Protein AF-A0A699SKR8-F1 (afdb_monomer_lite)

Secondary structure (DSSP, 8-state):
-HHHHHHHHHHHHHHHHHHHHHHHHHHHHHHHHHHHHHHHHHHHHHHHS-HHHHHHHS-----EETTTTEE-S---HHHHHHHHHH-TTS--SSS---S-SPPP-PPPHHHHHHHHHHHHHHHHHHHS-HHHHGGG--

Sequence (138 aa):
TINRNKSMVEETTFLKQDFKQKENKLFADFLNMISLKEKVEDKLVKQDQSLQIVHMLCRPRPLYNDLNKVAIGYKNPLCLTRAKQAQPALYNGHEILKDNHAPAKVHNVEDTLKIAEITRKKMNAKMTDPEYVTHKLS

pLDDT: mean 71.38, std 17.37, range [40.38, 97.75]

Structure (mmCIF, N/CA/C/O backbone):
data_AF-A0A699SKR8-F1
#
_entry.id   AF-A0A699SKR8-F1
#
loop_
_atom_site.group_PDB
_atom_site.id
_atom_site.type_symbol
_atom_site.label_atom_id
_atom_site.label_alt_id
_atom_site.label_comp_id
_atom_site.label_asym_id
_atom_site.label_entity_id
_atom_site.label_seq_id
_atom_site.pdbx_PDB_ins_code
_atom_site.Cartn_x
_atom_site.Cartn_y
_atom_site.Cartn_z
_atom_site.occupancy
_atom_site.B_iso_or_equiv
_atom_site.auth_seq_id
_atom_site.auth_comp_id
_atom_site.auth_asym_id
_atom_site.auth_atom_id
_atom_site.pdbx_PDB_model_num
ATOM 1 N N . THR A 1 1 ? -31.736 -2.754 52.014 1.00 61.31 1 THR A N 1
ATOM 2 C CA . THR A 1 1 ? -30.969 -3.814 51.314 1.00 61.31 1 THR A CA 1
ATOM 3 C C . THR A 1 1 ? -31.337 -3.939 49.842 1.00 61.31 1 THR A C 1
ATOM 5 O O . THR A 1 1 ? -30.439 -3.920 49.015 1.00 61.31 1 THR A O 1
ATOM 8 N N . ILE A 1 2 ? -32.629 -3.957 49.483 1.00 70.62 2 ILE A N 1
ATOM 9 C CA . ILE A 1 2 ? -33.110 -4.126 48.092 1.00 70.62 2 ILE A CA 1
ATOM 10 C C . ILE A 1 2 ? -32.541 -3.076 47.113 1.00 70.62 2 ILE A C 1
ATOM 12 O O . ILE A 1 2 ? -32.050 -3.434 46.048 1.00 70.62 2 ILE A O 1
ATOM 16 N N . ASN A 1 3 ? -32.521 -1.793 47.494 1.00 73.19 3 ASN A N 1
ATOM 17 C CA . ASN A 1 3 ? -32.049 -0.717 46.608 1.00 73.19 3 ASN A CA 1
ATOM 18 C C . ASN A 1 3 ? -30.533 -0.780 46.321 1.00 73.19 3 ASN A C 1
ATOM 20 O O . ASN A 1 3 ? -30.080 -0.419 45.241 1.00 73.19 3 ASN A O 1
ATOM 24 N N . ARG A 1 4 ? -29.749 -1.301 47.275 1.00 76.75 4 ARG A N 1
ATOM 25 C CA . ARG A 1 4 ? -28.292 -1.462 47.139 1.00 76.75 4 ARG A CA 1
ATOM 26 C C . ARG A 1 4 ? -27.944 -2.586 46.161 1.00 76.75 4 ARG A C 1
ATOM 28 O O . ARG A 1 4 ? -27.041 -2.433 45.351 1.00 76.75 4 ARG A O 1
ATOM 35 N N . ASN A 1 5 ? -28.713 -3.676 46.185 1.00 78.38 5 ASN A N 1
ATOM 36 C CA . ASN A 1 5 ? -28.553 -4.777 45.234 1.00 78.38 5 ASN A CA 1
ATOM 37 C C . ASN A 1 5 ? -28.915 -4.342 43.807 1.00 78.38 5 ASN A C 1
ATOM 39 O O . ASN A 1 5 ? -28.239 -4.743 42.866 1.00 78.38 5 ASN A O 1
ATOM 43 N N . LYS A 1 6 ? -29.938 -3.490 43.649 1.00 85.19 6 LYS A N 1
ATOM 44 C CA . LYS A 1 6 ? -30.316 -2.924 42.347 1.00 85.19 6 LYS A CA 1
ATOM 45 C C . LYS A 1 6 ? -29.208 -2.033 41.761 1.00 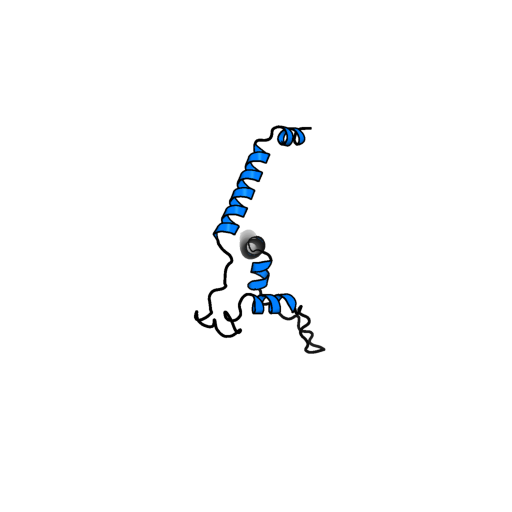85.19 6 LYS A C 1
ATOM 47 O O . LYS A 1 6 ? -28.808 -2.247 40.624 1.00 85.19 6 LYS A O 1
ATOM 52 N N . SER A 1 7 ? -28.654 -1.125 42.568 1.00 88.88 7 SER A N 1
ATOM 53 C CA . SER A 1 7 ? -27.527 -0.257 42.179 1.00 88.88 7 SER A CA 1
ATOM 54 C C . SER A 1 7 ? -26.265 -1.050 41.802 1.00 88.88 7 SER A C 1
ATOM 56 O O . SER A 1 7 ? -25.631 -0.747 40.796 1.00 88.88 7 SER A O 1
ATOM 58 N N . MET A 1 8 ? -25.943 -2.121 42.533 1.00 90.81 8 MET A N 1
ATOM 59 C CA . MET A 1 8 ? -24.800 -2.983 42.208 1.00 90.81 8 MET A CA 1
ATOM 60 C C . MET A 1 8 ? -24.974 -3.703 40.859 1.00 90.81 8 MET A C 1
ATOM 62 O O . MET A 1 8 ? -24.022 -3.839 40.093 1.00 90.81 8 MET A O 1
ATOM 66 N N . VAL A 1 9 ? -26.190 -4.158 40.539 1.00 91.75 9 VAL A N 1
ATOM 67 C CA . VAL A 1 9 ? -26.476 -4.783 39.238 1.00 91.75 9 VAL A CA 1
ATOM 68 C C . VAL A 1 9 ? -26.275 -3.775 38.103 1.00 91.75 9 VAL A C 1
ATOM 70 O O . VAL A 1 9 ? -25.595 -4.097 37.130 1.00 91.75 9 VAL A O 1
ATOM 73 N N . GLU A 1 10 ? -26.778 -2.550 38.249 1.00 92.00 10 GLU A N 1
ATOM 74 C CA . GLU A 1 10 ? -26.618 -1.483 37.252 1.00 92.00 10 GLU A CA 1
ATOM 75 C C . GLU A 1 10 ? -25.131 -1.157 36.997 1.00 92.00 10 GLU A C 1
ATOM 77 O O . GLU A 1 10 ? -24.689 -1.181 35.844 1.00 92.00 10 GLU A O 1
ATOM 82 N N . GLU A 1 11 ? -24.319 -0.995 38.048 1.00 92.94 11 GLU A N 1
ATOM 83 C CA . GLU A 1 11 ? -22.868 -0.770 37.923 1.00 92.94 11 GLU A CA 1
ATOM 84 C C . GLU A 1 11 ? -22.149 -1.919 37.198 1.00 92.94 11 GLU A C 1
ATOM 86 O O . GLU A 1 11 ? -21.328 -1.683 36.307 1.00 92.94 11 GLU A O 1
ATOM 91 N N . THR A 1 12 ? -22.485 -3.176 37.512 1.00 92.38 12 THR A N 1
ATOM 92 C CA . THR A 1 12 ? -21.866 -4.331 36.835 1.00 92.38 12 THR A CA 1
ATOM 93 C C . THR A 1 12 ? -22.242 -4.421 35.355 1.00 92.38 12 THR A C 1
ATOM 95 O O . THR A 1 12 ? -21.421 -4.843 34.535 1.00 92.38 12 THR A O 1
ATOM 98 N N . THR A 1 13 ? -23.463 -4.020 34.988 1.00 95.12 13 THR A N 1
ATOM 99 C CA . THR A 1 13 ? -23.894 -3.985 33.583 1.00 95.12 13 THR A CA 1
ATOM 100 C C . THR A 1 13 ? -23.207 -2.871 32.802 1.00 95.12 13 THR A C 1
ATOM 102 O O . THR A 1 13 ? -22.717 -3.128 31.700 1.00 95.12 13 THR A O 1
ATOM 105 N N . PHE A 1 14 ? -23.085 -1.682 33.398 1.00 96.25 14 PHE A N 1
ATOM 106 C CA . PHE A 1 14 ? -22.351 -0.562 32.815 1.00 96.25 14 PHE A CA 1
ATOM 107 C C . PHE A 1 14 ? -20.888 -0.935 32.565 1.00 96.25 14 PHE A C 1
ATOM 109 O O . PHE A 1 14 ? -20.384 -0.769 31.456 1.00 96.25 14 PHE A O 1
ATOM 116 N N . LEU A 1 15 ? -20.228 -1.524 33.564 1.00 96.50 15 LEU A N 1
ATOM 117 C CA . LEU A 1 15 ? -18.820 -1.891 33.462 1.00 96.50 15 LEU A CA 1
ATOM 118 C C . LEU A 1 15 ? -18.578 -2.941 32.364 1.00 96.50 15 LEU A C 1
ATOM 120 O O . LEU A 1 15 ? -17.634 -2.817 31.587 1.00 96.50 15 LEU A O 1
ATOM 124 N N . LYS A 1 16 ? -19.460 -3.942 32.230 1.00 96.19 16 LYS A N 1
ATOM 125 C CA . LYS A 1 16 ? -19.402 -4.913 31.120 1.00 96.19 16 LYS A CA 1
ATOM 126 C C . LYS A 1 16 ? -19.516 -4.241 29.753 1.00 96.19 16 LYS A C 1
ATOM 128 O O . LYS A 1 16 ? -18.813 -4.632 28.821 1.00 96.19 16 LYS A O 1
ATOM 133 N N . GLN A 1 1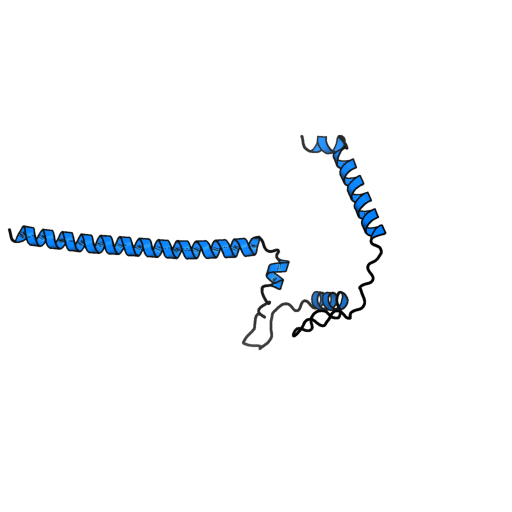7 ? -20.407 -3.262 29.621 1.00 96.88 17 GLN A N 1
ATOM 134 C CA . GLN A 1 17 ? -20.590 -2.535 28.370 1.00 96.88 17 GLN A CA 1
ATOM 135 C C . GLN A 1 17 ? -19.374 -1.656 28.046 1.00 96.88 17 GLN A C 1
ATOM 137 O O . GLN A 1 17 ? -18.911 -1.679 26.905 1.00 96.88 17 GLN A O 1
ATOM 142 N N . ASP A 1 18 ? -18.819 -0.957 29.039 1.00 96.88 18 ASP A N 1
ATOM 143 C CA . ASP A 1 18 ? -17.607 -0.140 28.894 1.00 96.88 18 ASP A CA 1
ATOM 144 C C . ASP A 1 18 ? -16.401 -0.988 28.456 1.00 96.88 18 ASP A C 1
ATOM 146 O O . ASP A 1 18 ? -15.713 -0.645 27.490 1.00 96.88 18 ASP A O 1
ATOM 150 N N . PHE A 1 19 ? -16.190 -2.153 29.080 1.00 97.44 19 PHE A N 1
ATOM 151 C CA . PHE A 1 19 ? -15.140 -3.086 28.659 1.00 97.44 19 PHE A CA 1
ATOM 152 C C . PHE A 1 19 ? -15.326 -3.554 27.216 1.00 97.44 19 PHE A C 1
ATOM 154 O O . PHE A 1 19 ? -14.379 -3.507 26.430 1.00 97.44 19 PHE A O 1
ATOM 161 N N . LYS A 1 20 ? -16.550 -3.936 26.838 1.00 96.94 20 LYS A N 1
ATOM 162 C CA . LYS A 1 20 ? -16.851 -4.383 25.473 1.00 96.94 20 LYS A CA 1
ATOM 163 C C . LYS A 1 20 ? -16.626 -3.275 24.442 1.00 96.94 20 LYS A C 1
ATOM 165 O O . LYS A 1 20 ? -16.138 -3.532 23.344 1.00 96.94 20 LYS A O 1
ATOM 170 N N . GLN A 1 21 ? -16.943 -2.028 24.788 1.00 97.44 21 GLN A N 1
ATOM 171 C CA . GLN A 1 21 ? -16.685 -0.880 23.923 1.00 97.44 21 GLN A CA 1
ATOM 172 C C . GLN A 1 21 ? -15.182 -0.622 23.748 1.00 97.44 21 GLN A C 1
ATOM 174 O O . GLN A 1 21 ? -14.733 -0.377 22.625 1.00 97.44 21 GLN A O 1
ATOM 179 N N . LYS A 1 22 ? -14.402 -0.702 24.832 1.00 96.75 22 LYS A N 1
ATOM 180 C CA . LYS A 1 22 ? -12.938 -0.551 24.790 1.00 96.75 22 LYS A CA 1
ATOM 181 C C . LYS A 1 22 ? -12.271 -1.645 23.958 1.00 96.75 22 LYS A C 1
ATOM 183 O O . LYS A 1 22 ? -11.398 -1.333 23.153 1.00 96.75 22 LYS A O 1
ATOM 188 N N . GLU A 1 23 ? -12.716 -2.889 24.101 1.00 96.50 23 GLU A N 1
ATOM 189 C CA . GLU A 1 23 ? -12.225 -4.028 23.319 1.00 96.50 23 GLU A CA 1
ATOM 190 C C . GLU A 1 23 ? -12.501 -3.846 21.820 1.00 96.50 23 GLU A C 1
ATOM 192 O O . GLU A 1 23 ? -11.586 -3.930 21.001 1.00 96.50 23 GLU A O 1
ATOM 197 N N . ASN A 1 24 ? -13.736 -3.485 21.459 1.00 97.44 24 ASN A N 1
ATOM 198 C CA . ASN A 1 24 ? -14.102 -3.223 20.065 1.00 97.44 24 ASN A CA 1
ATOM 199 C C . ASN A 1 24 ? -13.284 -2.076 19.455 1.00 97.44 24 ASN A C 1
ATOM 201 O O . ASN A 1 24 ? -12.870 -2.156 18.298 1.00 97.44 24 ASN A O 1
ATOM 205 N N . LYS A 1 25 ? -13.038 -1.012 20.229 1.00 97.75 25 LYS A N 1
ATOM 206 C CA . LYS A 1 25 ? -12.204 0.112 19.789 1.00 97.75 25 LYS A CA 1
ATOM 207 C C . LYS A 1 25 ? -10.767 -0.336 19.524 1.00 97.75 25 LYS A C 1
ATOM 209 O O . LYS A 1 25 ? -10.235 -0.043 18.458 1.00 97.75 25 LYS A O 1
ATOM 214 N N . LEU A 1 26 ? -10.171 -1.086 20.452 1.00 97.31 26 LEU A N 1
ATOM 215 C CA . LEU A 1 26 ? -8.818 -1.621 20.293 1.00 97.31 26 LEU A CA 1
ATOM 216 C C . LEU A 1 26 ? -8.707 -2.510 19.045 1.00 97.31 26 LEU A C 1
ATOM 218 O O . LEU A 1 26 ? -7.729 -2.421 18.306 1.00 97.31 26 LEU A O 1
ATOM 222 N N . PHE A 1 27 ? -9.725 -3.331 18.782 1.00 97.00 27 PHE A N 1
ATOM 223 C CA . PHE A 1 27 ? -9.765 -4.185 17.597 1.00 97.00 27 PHE A CA 1
ATOM 224 C C . PHE A 1 27 ? -9.828 -3.372 16.296 1.00 97.00 27 PHE A C 1
ATOM 226 O O . PHE A 1 27 ? -9.100 -3.661 15.345 1.00 97.00 27 PHE A O 1
ATOM 233 N N . ALA A 1 28 ? -10.649 -2.320 16.257 1.00 97.56 28 ALA A N 1
ATOM 234 C CA . ALA A 1 28 ? -10.719 -1.417 15.111 1.00 97.56 28 ALA A CA 1
ATOM 235 C C . ALA A 1 28 ? -9.381 -0.695 14.867 1.00 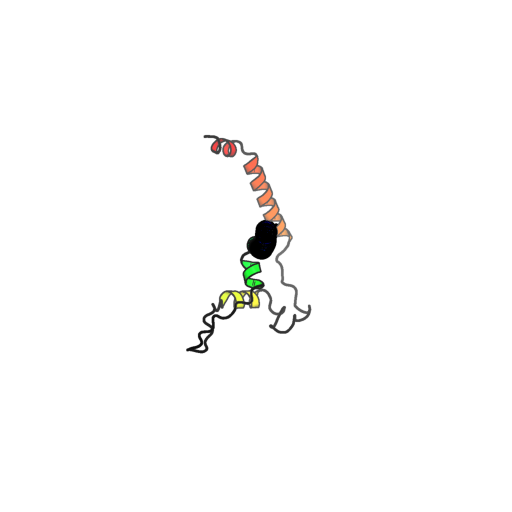97.56 28 ALA A C 1
ATOM 237 O O . ALA A 1 28 ? -8.920 -0.621 13.726 1.00 97.56 28 ALA A O 1
ATOM 238 N N . ASP A 1 29 ? -8.729 -0.220 15.929 1.00 97.62 29 ASP A N 1
ATOM 239 C CA . ASP A 1 29 ? -7.417 0.429 15.845 1.00 97.62 29 ASP A CA 1
ATOM 240 C C . ASP A 1 29 ? -6.344 -0.542 15.324 1.00 97.62 29 ASP A C 1
ATOM 242 O O . ASP A 1 29 ? -5.536 -0.176 14.465 1.00 97.62 29 ASP A O 1
ATOM 246 N N . PHE A 1 30 ? -6.381 -1.805 15.760 1.00 97.62 30 PHE A N 1
ATOM 247 C CA . PHE A 1 30 ? -5.488 -2.848 15.256 1.00 97.62 30 PHE A CA 1
ATOM 248 C C . PHE A 1 30 ? -5.682 -3.097 13.754 1.00 97.62 30 PHE A C 1
ATOM 250 O O . PHE A 1 30 ? -4.708 -3.118 13.000 1.00 97.62 30 PHE A O 1
ATOM 257 N N . LEU A 1 31 ? -6.929 -3.215 13.288 1.00 97.44 31 LEU A N 1
ATOM 258 C CA . LEU A 1 31 ? -7.225 -3.377 11.859 1.00 97.44 31 LEU A CA 1
ATOM 259 C C . LEU A 1 31 ? -6.756 -2.173 11.030 1.00 97.44 31 LEU A C 1
ATOM 261 O O . LEU A 1 31 ? -6.165 -2.345 9.960 1.00 97.44 31 LEU A O 1
ATOM 265 N N . ASN A 1 32 ? -6.964 -0.958 11.538 1.00 97.19 32 ASN A N 1
ATOM 266 C CA . ASN A 1 32 ? -6.491 0.264 10.890 1.00 97.19 32 ASN A CA 1
ATOM 267 C C . ASN A 1 32 ? -4.962 0.280 10.763 1.00 97.19 32 ASN A C 1
ATOM 269 O O . ASN A 1 32 ? -4.436 0.642 9.708 1.00 97.19 32 ASN A O 1
ATOM 273 N N . MET A 1 33 ? -4.249 -0.153 11.804 1.00 96.62 33 MET A N 1
ATOM 274 C CA . MET A 1 33 ? -2.790 -0.255 11.795 1.00 96.62 33 MET A CA 1
ATOM 275 C C . MET A 1 33 ? -2.293 -1.262 10.752 1.00 96.62 33 MET A C 1
ATOM 277 O O . MET A 1 33 ? -1.361 -0.951 10.009 1.00 96.62 33 MET A O 1
ATOM 281 N N . ILE A 1 34 ? -2.925 -2.436 10.648 1.00 95.88 34 ILE A N 1
ATOM 282 C CA . ILE A 1 34 ? -2.591 -3.430 9.615 1.00 95.88 34 ILE A CA 1
ATOM 283 C C . ILE A 1 34 ? -2.799 -2.844 8.213 1.00 95.88 34 ILE A C 1
ATOM 285 O O . ILE A 1 34 ? -1.899 -2.929 7.377 1.00 95.88 34 ILE A O 1
ATOM 289 N N . SER A 1 35 ? -3.928 -2.167 7.975 1.00 95.62 35 SER A N 1
ATOM 290 C CA . SER A 1 35 ? -4.189 -1.526 6.679 1.00 95.62 35 SER A CA 1
ATOM 291 C C . SER A 1 35 ? -3.170 -0.429 6.353 1.00 95.62 35 SER A C 1
ATOM 293 O O . SER A 1 35 ? -2.761 -0.268 5.201 1.00 95.62 35 SER A O 1
ATOM 295 N N . LEU A 1 36 ? -2.751 0.346 7.356 1.00 95.75 36 LEU A N 1
ATOM 296 C CA . LEU A 1 36 ? -1.744 1.385 7.173 1.00 95.75 36 LEU A CA 1
ATOM 297 C C . LEU A 1 36 ? -0.378 0.781 6.841 1.00 95.75 36 LEU A C 1
ATOM 299 O O . LEU A 1 36 ? 0.278 1.264 5.917 1.00 95.75 36 LEU A O 1
ATOM 303 N N . LYS A 1 37 ? 0.023 -0.281 7.549 1.00 94.06 37 LYS A N 1
ATOM 304 C CA . LYS A 1 37 ? 1.270 -1.008 7.292 1.00 94.06 37 LYS A CA 1
ATOM 305 C C . LYS A 1 37 ? 1.329 -1.495 5.843 1.00 94.06 37 LYS A C 1
ATOM 307 O O . LYS A 1 37 ? 2.292 -1.188 5.147 1.00 94.06 37 LYS A O 1
ATOM 312 N N . GLU A 1 38 ? 0.277 -2.160 5.371 1.00 92.56 38 GLU A N 1
ATOM 313 C CA . GLU A 1 38 ? 0.200 -2.681 4.000 1.00 92.56 38 GLU A CA 1
ATOM 314 C C . GLU A 1 38 ? 0.310 -1.561 2.949 1.00 92.56 38 GLU A C 1
ATOM 316 O O . GLU A 1 38 ? 1.053 -1.673 1.974 1.00 92.56 38 GLU A O 1
ATOM 321 N N . LYS A 1 39 ? -0.357 -0.420 3.174 1.00 92.62 39 LYS A N 1
ATOM 322 C CA . LYS A 1 39 ? -0.260 0.751 2.282 1.00 92.62 39 LYS A CA 1
ATOM 323 C C . LYS A 1 39 ? 1.134 1.377 2.261 1.00 92.62 39 LYS A C 1
ATOM 325 O O . LYS A 1 39 ? 1.531 1.932 1.237 1.00 92.62 39 LYS A O 1
ATOM 330 N N . VAL A 1 40 ? 1.842 1.374 3.388 1.00 87.25 40 VAL A N 1
ATOM 331 C CA . VAL A 1 40 ? 3.212 1.898 3.471 1.00 87.25 40 VAL A CA 1
ATOM 332 C C . VAL A 1 40 ? 4.180 0.959 2.758 1.00 87.25 40 VAL A C 1
ATOM 334 O O . VAL A 1 40 ? 5.001 1.441 1.981 1.00 87.25 40 VAL A O 1
ATOM 337 N N . GLU A 1 41 ? 4.045 -0.354 2.951 1.00 82.00 41 GLU A N 1
ATOM 338 C CA . GLU A 1 41 ? 4.838 -1.364 2.240 1.00 82.00 41 GLU A CA 1
ATOM 339 C C . GLU A 1 41 ? 4.636 -1.272 0.720 1.00 82.00 41 GLU A C 1
ATOM 341 O O . GLU A 1 41 ? 5.617 -1.176 -0.013 1.00 82.00 41 GLU A O 1
ATOM 346 N N . ASP A 1 42 ? 3.393 -1.187 0.233 1.00 81.62 42 ASP A N 1
ATOM 347 C CA . ASP A 1 42 ? 3.097 -1.019 -1.201 1.00 81.62 42 ASP A CA 1
ATOM 348 C C . ASP A 1 42 ? 3.732 0.255 -1.787 1.00 81.62 42 ASP A C 1
ATOM 350 O O . ASP A 1 42 ? 4.302 0.234 -2.881 1.00 81.62 42 ASP A O 1
ATOM 354 N N . LYS A 1 43 ? 3.689 1.371 -1.047 1.00 83.00 43 LYS A N 1
ATOM 355 C CA . LYS A 1 43 ? 4.336 2.622 -1.467 1.00 83.00 43 LYS A CA 1
ATOM 356 C C . LYS A 1 43 ? 5.854 2.509 -1.486 1.00 83.00 43 LYS A C 1
ATOM 358 O O . LYS A 1 43 ? 6.452 2.979 -2.448 1.00 83.00 43 LYS A O 1
ATOM 363 N N . LEU A 1 44 ? 6.461 1.900 -0.467 1.00 75.88 44 LEU A N 1
ATOM 364 C CA . LEU A 1 44 ? 7.906 1.660 -0.416 1.00 75.88 44 LEU A CA 1
ATOM 365 C C . LEU A 1 44 ? 8.349 0.797 -1.595 1.00 75.88 44 LEU A C 1
ATOM 367 O O . LEU A 1 44 ? 9.270 1.179 -2.306 1.00 75.88 44 LEU A O 1
ATOM 371 N N . VAL A 1 45 ? 7.637 -0.299 -1.867 1.00 73.62 45 VAL A N 1
ATOM 372 C CA . VAL A 1 45 ? 7.911 -1.173 -3.017 1.00 73.62 45 VAL A CA 1
ATOM 373 C C . VAL A 1 45 ? 7.799 -0.399 -4.334 1.00 73.62 45 VAL A C 1
ATOM 375 O O . VAL A 1 45 ? 8.664 -0.525 -5.196 1.00 73.62 45 VAL A O 1
ATOM 378 N N . LYS A 1 46 ? 6.772 0.442 -4.500 1.00 77.62 46 LYS A N 1
ATOM 379 C CA . LYS A 1 46 ? 6.592 1.258 -5.714 1.00 77.62 46 LYS A CA 1
ATOM 380 C C . LYS A 1 46 ? 7.599 2.401 -5.850 1.00 77.62 46 LYS A C 1
ATOM 382 O O . LYS A 1 46 ? 7.876 2.801 -6.975 1.00 77.62 46 LYS A O 1
ATOM 387 N N . GLN A 1 47 ? 8.093 2.953 -4.743 1.00 72.94 47 GLN A N 1
ATOM 388 C CA . GLN A 1 47 ? 9.111 4.009 -4.741 1.00 72.94 47 GLN A CA 1
ATOM 389 C C . GLN A 1 47 ? 10.520 3.458 -4.978 1.00 72.94 47 GLN A C 1
ATOM 391 O O . GLN A 1 47 ? 11.310 4.112 -5.652 1.00 72.94 47 GLN A O 1
ATOM 396 N N . ASP A 1 48 ? 10.825 2.277 -4.438 1.00 66.25 48 ASP A N 1
ATOM 397 C CA . ASP A 1 48 ? 12.111 1.593 -4.617 1.00 66.25 48 ASP A CA 1
ATOM 398 C C . ASP A 1 48 ? 12.252 1.008 -6.033 1.00 66.25 48 ASP A C 1
ATOM 400 O O . ASP A 1 48 ? 13.341 0.922 -6.602 1.00 66.25 48 ASP A O 1
ATOM 404 N N . GLN A 1 49 ? 11.125 0.678 -6.668 1.00 61.28 49 GLN A N 1
ATOM 405 C CA . GLN A 1 49 ? 11.104 0.294 -8.072 1.00 61.28 49 GLN A CA 1
ATOM 406 C C . GLN A 1 49 ? 11.244 1.513 -8.986 1.00 61.28 49 GLN A C 1
ATOM 408 O O . GLN A 1 49 ? 10.511 2.497 -8.893 1.00 61.28 49 GLN A O 1
ATOM 413 N N . SER A 1 50 ? 12.147 1.419 -9.963 1.00 65.25 50 SER A N 1
ATOM 414 C CA . SER A 1 50 ? 12.211 2.417 -11.028 1.00 65.25 50 SER A CA 1
ATOM 415 C C . SER A 1 50 ? 10.884 2.462 -11.797 1.00 65.25 50 SER A C 1
ATOM 417 O O . SER A 1 50 ? 10.221 1.439 -11.989 1.00 65.25 50 SER A O 1
ATOM 419 N N . LEU A 1 51 ? 10.521 3.639 -12.316 1.00 61.97 51 LEU A N 1
ATOM 420 C CA . LEU A 1 51 ? 9.328 3.824 -13.157 1.00 61.97 51 LEU A CA 1
ATOM 421 C C . LEU A 1 51 ? 9.274 2.813 -14.325 1.00 61.97 51 LEU A C 1
ATOM 423 O O . LEU A 1 51 ? 8.195 2.407 -14.751 1.00 61.97 51 LEU A O 1
ATOM 427 N N . GLN A 1 52 ? 10.441 2.363 -14.807 1.00 56.31 52 GLN A N 1
ATOM 428 C CA . GLN A 1 52 ? 10.561 1.311 -15.818 1.00 56.31 52 GLN A CA 1
ATOM 429 C C . GLN A 1 52 ? 10.156 -0.077 -15.293 1.00 56.31 52 GLN A C 1
ATOM 431 O O . GLN A 1 52 ? 9.438 -0.787 -15.991 1.00 56.31 52 GLN A O 1
ATOM 436 N N . ILE A 1 53 ? 10.561 -0.468 -14.078 1.00 62.44 53 ILE A N 1
ATOM 437 C CA . ILE A 1 53 ? 10.205 -1.766 -13.474 1.00 62.44 53 ILE A CA 1
ATOM 438 C C . ILE A 1 53 ? 8.710 -1.819 -13.143 1.00 62.44 53 ILE A C 1
ATOM 440 O O . ILE A 1 53 ? 8.057 -2.804 -13.485 1.00 62.44 53 ILE A O 1
ATOM 444 N N . VAL A 1 54 ? 8.139 -0.747 -12.583 1.00 59.22 54 VAL A N 1
ATOM 445 C CA . VAL A 1 54 ? 6.687 -0.658 -12.327 1.00 59.22 54 VAL A CA 1
ATOM 446 C C . VAL A 1 54 ? 5.897 -0.798 -13.632 1.00 59.22 54 VAL A C 1
ATOM 448 O O . VAL A 1 54 ? 4.929 -1.551 -13.688 1.00 59.22 54 VAL A O 1
ATOM 451 N N . HIS A 1 55 ? 6.338 -0.142 -14.710 1.00 60.28 55 HIS A N 1
ATOM 452 C CA . HIS A 1 55 ? 5.708 -0.247 -16.031 1.00 60.28 55 HIS A CA 1
ATOM 453 C C . HIS A 1 55 ? 5.876 -1.636 -16.684 1.00 60.28 55 HIS A C 1
ATOM 455 O O . HIS A 1 55 ? 5.046 -2.034 -17.499 1.00 60.28 55 HIS A O 1
ATOM 461 N N . MET A 1 56 ? 6.933 -2.386 -16.356 1.00 63.59 56 MET A N 1
ATOM 462 C CA . MET A 1 56 ? 7.118 -3.765 -16.834 1.00 63.59 56 MET A CA 1
ATOM 463 C C . MET A 1 56 ? 6.320 -4.792 -16.017 1.00 63.59 56 MET A C 1
ATOM 465 O O . MET A 1 56 ? 5.808 -5.752 -16.591 1.00 63.59 56 MET A O 1
ATOM 469 N N . LEU A 1 57 ? 6.200 -4.603 -14.698 1.00 56.25 57 LEU A N 1
ATOM 470 C CA . LEU A 1 57 ? 5.481 -5.512 -13.795 1.00 56.25 57 LEU A CA 1
ATOM 471 C C . LEU A 1 57 ? 3.965 -5.287 -13.829 1.00 56.25 57 LEU A C 1
ATOM 473 O O . LEU A 1 57 ? 3.187 -6.244 -13.843 1.00 56.25 57 LEU A O 1
ATOM 477 N N . CYS A 1 58 ? 3.518 -4.032 -13.891 1.00 54.56 58 CYS A N 1
ATOM 478 C CA . CYS A 1 58 ? 2.130 -3.724 -14.194 1.00 54.56 58 CYS A CA 1
ATOM 479 C C . CYS A 1 58 ? 1.904 -3.968 -15.685 1.00 54.56 58 CYS A C 1
ATOM 481 O O . CYS A 1 58 ? 2.187 -3.095 -16.502 1.00 54.56 58 CYS A O 1
ATOM 483 N N . ARG A 1 59 ? 1.342 -5.131 -16.055 1.00 52.09 59 ARG A N 1
ATOM 484 C CA . ARG A 1 59 ? 0.747 -5.293 -17.391 1.00 52.09 59 ARG A CA 1
ATOM 485 C C . ARG A 1 59 ? -0.137 -4.067 -17.640 1.00 52.09 59 ARG A C 1
ATOM 487 O O . ARG A 1 59 ? -1.060 -3.861 -16.844 1.00 52.09 59 ARG A O 1
ATOM 494 N N . PRO A 1 60 ? 0.124 -3.254 -18.680 1.00 51.00 60 PRO A N 1
ATOM 495 C CA . PRO A 1 60 ? -0.708 -2.100 -18.961 1.00 51.00 60 PRO A CA 1
ATOM 496 C C . PRO A 1 60 ? -2.115 -2.633 -19.192 1.00 51.00 60 PRO A C 1
ATOM 498 O O . PRO A 1 60 ? -2.366 -3.321 -20.181 1.00 51.00 60 PRO A O 1
ATOM 501 N N . ARG A 1 61 ? -3.019 -2.393 -18.236 1.00 52.84 61 ARG A N 1
ATOM 502 C CA . ARG A 1 61 ? -4.431 -2.695 -18.439 1.00 52.84 61 ARG A CA 1
ATOM 503 C C . ARG A 1 61 ? -4.852 -1.780 -19.582 1.00 52.84 61 ARG A C 1
ATOM 505 O O . ARG A 1 61 ? -4.765 -0.562 -19.410 1.00 52.84 61 ARG A O 1
ATOM 512 N N . PRO A 1 62 ? -5.217 -2.311 -20.762 1.00 54.16 62 PRO A N 1
ATOM 513 C CA . PRO A 1 62 ? -5.734 -1.457 -21.809 1.00 54.16 62 PRO A CA 1
ATOM 514 C C . PRO A 1 62 ? -6.960 -0.769 -21.221 1.00 54.16 62 PRO A C 1
ATOM 516 O O . PRO A 1 62 ? -7.887 -1.444 -20.778 1.00 54.16 62 PRO A O 1
ATOM 519 N N . LEU A 1 63 ? -6.931 0.561 -21.149 1.00 53.50 63 LEU A N 1
ATOM 520 C CA . LEU A 1 63 ? -8.110 1.328 -20.784 1.00 53.50 63 LEU A CA 1
ATOM 521 C C . LEU A 1 63 ? -9.147 1.026 -21.872 1.00 53.50 63 LEU A C 1
ATOM 523 O O . LEU A 1 63 ? -8.992 1.447 -23.022 1.00 53.50 63 LEU A O 1
ATOM 527 N N . TYR A 1 64 ? -10.100 0.160 -21.544 1.00 52.16 64 TYR A N 1
ATOM 528 C CA . TYR A 1 64 ? -11.096 -0.333 -22.479 1.00 52.16 64 TYR A CA 1
ATOM 529 C C . TYR A 1 64 ? -12.233 0.680 -22.502 1.00 52.16 64 TYR A C 1
ATOM 531 O O . TYR A 1 64 ? -12.786 1.019 -21.459 1.00 52.16 64 TYR A O 1
ATOM 539 N N . ASN A 1 65 ? -12.535 1.217 -23.680 1.00 55.31 65 ASN A N 1
ATOM 540 C CA . ASN A 1 65 ? -13.738 2.013 -23.859 1.00 55.31 65 ASN A CA 1
ATOM 541 C C . ASN A 1 65 ? -14.869 1.072 -24.260 1.00 55.31 65 ASN A C 1
ATOM 543 O O . ASN A 1 65 ? -14.897 0.590 -25.396 1.00 55.31 65 ASN A O 1
ATOM 547 N N . ASP A 1 66 ? -15.786 0.825 -23.326 1.00 57.56 66 ASP A N 1
ATOM 548 C CA . ASP A 1 66 ? -16.919 -0.085 -23.511 1.00 57.56 66 ASP A CA 1
ATOM 549 C C . ASP A 1 66 ? -17.829 0.320 -24.680 1.00 57.56 66 ASP A C 1
ATOM 551 O O . ASP A 1 66 ? -18.416 -0.546 -25.326 1.00 57.56 66 ASP A O 1
ATOM 555 N N . LEU A 1 67 ? -17.897 1.615 -25.017 1.00 58.72 67 LEU A N 1
ATOM 556 C CA . LEU A 1 67 ? -18.765 2.125 -26.082 1.00 58.72 67 LEU A CA 1
ATOM 557 C C . LEU A 1 67 ? -18.245 1.780 -27.485 1.00 58.72 67 LEU A C 1
ATOM 559 O O . LEU A 1 67 ? -19.025 1.490 -28.386 1.00 58.72 67 LEU A O 1
ATOM 563 N N . ASN A 1 68 ? -16.922 1.794 -27.667 1.00 57.94 68 ASN A N 1
ATOM 564 C CA . ASN A 1 68 ? -16.289 1.626 -28.979 1.00 57.94 68 ASN A CA 1
ATOM 565 C C . ASN A 1 68 ? -15.541 0.293 -29.132 1.00 57.94 68 ASN A C 1
ATOM 567 O O . ASN A 1 68 ? -15.065 -0.007 -30.222 1.00 57.94 68 ASN A O 1
ATOM 571 N N . LYS A 1 69 ? -15.409 -0.507 -28.063 1.00 60.56 69 LYS A N 1
ATOM 572 C CA . LYS A 1 69 ? -14.617 -1.754 -28.033 1.00 60.56 69 LYS A CA 1
ATOM 573 C C . LYS A 1 69 ? -13.162 -1.590 -28.511 1.00 60.56 69 LYS A C 1
ATOM 575 O O . LYS A 1 69 ? -12.555 -2.544 -28.997 1.00 60.56 69 LYS A O 1
ATOM 580 N N . VAL A 1 70 ? -12.576 -0.397 -28.371 1.00 52.34 70 VAL A N 1
ATOM 581 C CA . VAL A 1 70 ? -11.177 -0.117 -28.744 1.00 52.34 70 VAL A CA 1
ATOM 582 C C . VAL A 1 70 ? -10.351 0.178 -27.493 1.00 52.34 70 VAL A C 1
ATOM 584 O O . VAL A 1 70 ? -10.764 0.945 -26.624 1.00 52.34 70 VAL A O 1
ATOM 587 N N . ALA A 1 71 ? -9.164 -0.428 -27.409 1.00 51.88 71 ALA A N 1
ATOM 588 C CA . ALA A 1 71 ? -8.184 -0.146 -26.366 1.00 51.88 71 ALA A CA 1
ATOM 589 C C . ALA A 1 71 ? -7.587 1.259 -26.563 1.00 51.88 71 ALA A C 1
ATOM 591 O O . ALA A 1 71 ? -6.911 1.511 -27.559 1.00 51.88 71 ALA A O 1
ATOM 592 N N . ILE A 1 72 ? -7.812 2.156 -25.599 1.00 57.41 72 ILE A N 1
ATOM 593 C CA . ILE A 1 72 ? -7.316 3.549 -25.604 1.00 57.41 72 ILE A CA 1
ATOM 594 C C . ILE A 1 72 ? -5.867 3.642 -25.069 1.00 57.41 72 ILE A C 1
ATOM 596 O O . ILE A 1 72 ? -5.243 4.699 -25.078 1.00 57.41 72 ILE A O 1
ATOM 600 N N . GLY A 1 73 ? -5.283 2.523 -24.628 1.00 58.59 73 GLY A N 1
ATOM 601 C CA . GLY A 1 73 ? -3.898 2.472 -24.155 1.00 58.59 73 GLY A CA 1
ATOM 602 C C . GLY A 1 73 ? -2.873 2.825 -25.242 1.00 58.59 73 GLY A C 1
ATOM 603 O O . GLY A 1 73 ? -3.012 2.434 -26.401 1.00 58.59 73 GLY A O 1
ATOM 604 N N . TYR A 1 74 ? -1.821 3.545 -24.845 1.00 51.12 74 TYR A N 1
ATOM 605 C CA . TYR A 1 74 ? -0.747 4.031 -25.713 1.00 51.12 74 TYR A CA 1
ATOM 606 C C . TYR A 1 74 ? -0.124 2.877 -26.520 1.00 51.12 74 TYR A C 1
ATOM 608 O O . TYR A 1 74 ? 0.629 2.058 -25.988 1.00 51.12 74 TYR A O 1
ATOM 616 N N . LYS A 1 75 ? -0.386 2.811 -27.830 1.00 53.38 75 LYS A N 1
ATOM 617 C CA . LYS A 1 75 ? 0.507 2.085 -28.739 1.00 53.38 75 LYS A CA 1
ATOM 618 C C . LYS A 1 75 ? 1.795 2.889 -28.753 1.00 53.38 75 LYS A C 1
ATOM 620 O O . LYS A 1 75 ? 1.797 3.980 -29.300 1.00 53.38 75 LYS A O 1
ATOM 625 N N . ASN A 1 76 ? 2.861 2.390 -28.137 1.00 50.03 76 ASN A N 1
ATOM 626 C CA . ASN A 1 76 ? 4.202 2.931 -28.336 1.00 50.03 76 ASN A CA 1
ATOM 627 C C . ASN A 1 76 ? 4.854 2.146 -29.485 1.00 50.03 76 ASN A C 1
ATOM 629 O O . ASN A 1 76 ? 5.512 1.129 -29.237 1.00 50.03 76 ASN A O 1
ATOM 633 N N . PRO A 1 77 ? 4.643 2.541 -30.756 1.00 54.31 77 PRO A N 1
ATOM 634 C CA . PRO A 1 77 ? 5.070 1.742 -31.901 1.00 54.31 77 PRO A CA 1
ATOM 635 C C . PRO A 1 77 ? 6.601 1.753 -31.997 1.00 54.31 77 PRO A C 1
ATOM 637 O O . PRO A 1 77 ? 7.212 0.795 -32.468 1.00 54.31 77 PRO A O 1
ATOM 640 N N . LEU A 1 78 ? 7.223 2.818 -31.479 1.00 53.50 78 LEU A N 1
ATOM 641 C CA . LEU A 1 78 ? 8.661 3.025 -31.478 1.00 53.50 78 LEU A CA 1
ATOM 642 C C . LEU A 1 78 ? 9.370 2.050 -30.534 1.00 53.50 78 LEU A C 1
ATOM 644 O O . LEU A 1 78 ? 10.380 1.468 -30.920 1.00 53.50 78 LEU A O 1
ATOM 648 N N . CYS A 1 79 ? 8.831 1.815 -29.334 1.00 55.91 79 CYS A N 1
ATOM 649 C CA . CYS A 1 79 ? 9.437 0.874 -28.386 1.00 55.91 79 CYS A CA 1
ATOM 650 C C . CYS A 1 79 ? 9.329 -0.573 -28.859 1.00 55.91 79 CYS A C 1
ATOM 652 O O . CYS A 1 79 ? 10.306 -1.306 -28.758 1.00 55.91 79 CYS A O 1
ATOM 654 N N . LEU A 1 80 ? 8.197 -0.972 -29.448 1.00 54.62 80 LEU A N 1
ATOM 655 C CA . LEU A 1 80 ? 8.052 -2.320 -30.002 1.00 54.62 80 LEU A CA 1
ATOM 656 C C . LEU A 1 80 ? 8.996 -2.543 -31.192 1.00 54.62 80 LEU A C 1
ATOM 658 O O . LEU A 1 80 ? 9.591 -3.609 -31.314 1.00 54.62 80 LEU A O 1
ATOM 662 N N . THR A 1 81 ? 9.161 -1.535 -32.052 1.00 56.34 81 THR A N 1
ATOM 663 C CA . THR A 1 81 ? 10.054 -1.625 -33.217 1.00 56.34 81 THR A CA 1
ATOM 664 C C . THR A 1 81 ? 11.520 -1.669 -32.791 1.00 56.34 81 THR A C 1
ATOM 666 O O . THR A 1 81 ? 12.267 -2.511 -33.282 1.00 56.34 81 THR A O 1
ATOM 669 N N . ARG A 1 82 ? 11.920 -0.842 -31.815 1.00 55.97 82 ARG A N 1
ATOM 670 C CA . ARG A 1 82 ? 13.275 -0.868 -31.242 1.00 55.97 82 ARG A CA 1
ATOM 671 C C . ARG A 1 82 ? 13.558 -2.153 -30.468 1.00 55.97 82 ARG A C 1
ATOM 673 O O . ARG A 1 82 ? 14.644 -2.689 -30.614 1.00 55.97 82 ARG A O 1
ATOM 680 N N . ALA A 1 83 ? 12.596 -2.684 -29.711 1.00 53.62 83 ALA A N 1
ATOM 681 C CA . ALA A 1 83 ? 12.748 -3.960 -29.010 1.00 53.62 83 ALA A CA 1
ATOM 682 C C . ALA A 1 83 ? 12.888 -5.136 -29.992 1.00 53.62 83 ALA A C 1
ATOM 684 O O . ALA A 1 83 ? 13.772 -5.969 -29.823 1.00 53.62 83 ALA A O 1
ATOM 685 N N . LYS A 1 84 ? 12.086 -5.153 -31.068 1.00 56.06 84 LYS A N 1
ATOM 686 C CA . LYS A 1 84 ? 12.196 -6.145 -32.153 1.00 56.06 84 LYS A CA 1
ATOM 687 C C . LYS A 1 84 ? 13.516 -6.047 -32.925 1.00 56.06 84 LYS A C 1
ATOM 689 O O . LYS A 1 84 ? 14.062 -7.075 -33.304 1.00 56.06 84 LYS A O 1
ATOM 694 N N . GLN A 1 85 ? 14.024 -4.835 -33.166 1.00 59.00 85 GLN A N 1
ATOM 695 C CA . GLN A 1 85 ? 15.320 -4.620 -33.825 1.00 59.00 85 GLN A CA 1
ATOM 696 C C . GLN A 1 85 ? 16.510 -4.942 -32.910 1.00 59.00 85 GLN A C 1
ATOM 698 O O . GLN A 1 85 ? 17.518 -5.448 -33.391 1.00 59.00 85 GLN A O 1
ATOM 703 N N . ALA A 1 86 ? 16.404 -4.658 -31.609 1.00 57.34 86 ALA A N 1
ATOM 704 C CA . ALA A 1 86 ? 17.476 -4.883 -30.643 1.00 57.34 86 ALA A CA 1
ATOM 705 C C . ALA A 1 86 ? 17.612 -6.356 -30.222 1.00 57.34 86 ALA A C 1
ATOM 707 O O . ALA A 1 86 ? 18.704 -6.768 -29.841 1.00 57.34 86 ALA A O 1
ATOM 708 N N . GLN A 1 87 ? 16.527 -7.139 -30.274 1.00 58.50 87 GLN A N 1
ATOM 709 C CA . GLN A 1 87 ? 16.501 -8.557 -29.900 1.00 58.50 87 GLN A CA 1
ATOM 710 C C . GLN A 1 87 ? 15.456 -9.309 -30.749 1.00 58.50 87 GLN A C 1
ATOM 712 O O . GLN A 1 87 ? 14.282 -9.358 -30.372 1.00 58.50 87 GLN A O 1
ATOM 717 N N . PRO A 1 88 ? 15.834 -9.920 -31.888 1.00 50.22 88 PRO A N 1
ATOM 718 C CA . PRO A 1 88 ? 14.856 -10.548 -32.776 1.00 50.22 88 PRO A CA 1
ATOM 719 C C . PRO A 1 88 ? 14.157 -11.801 -32.218 1.00 50.22 88 PRO A C 1
ATOM 721 O O . PRO A 1 88 ? 13.177 -12.229 -32.820 1.00 50.22 88 PRO A O 1
ATOM 724 N N . ALA A 1 89 ? 14.624 -12.427 -31.125 1.00 56.84 89 ALA A N 1
ATOM 725 C CA . ALA A 1 89 ? 14.193 -13.799 -30.820 1.00 56.84 89 ALA A CA 1
ATOM 726 C C . ALA A 1 89 ? 14.145 -14.222 -29.339 1.00 56.84 89 ALA A C 1
ATOM 728 O O . ALA A 1 89 ? 14.351 -15.397 -29.071 1.00 56.84 89 ALA A O 1
ATOM 729 N N . LEU A 1 90 ? 13.850 -13.344 -28.370 1.00 54.97 90 LEU A N 1
ATOM 730 C CA . LEU A 1 90 ? 13.784 -13.798 -26.964 1.00 54.97 90 LEU A CA 1
ATOM 731 C C . LEU A 1 90 ? 12.382 -14.072 -26.413 1.00 54.97 90 LEU A C 1
ATOM 733 O O . LEU A 1 90 ? 12.276 -14.859 -25.486 1.00 54.97 90 LEU A O 1
ATOM 737 N N . TYR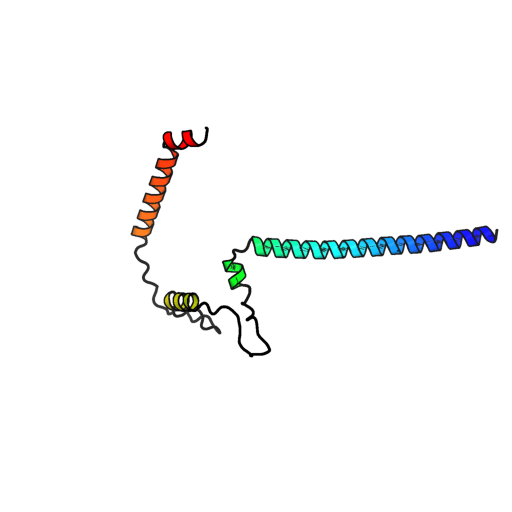 A 1 91 ? 11.295 -13.499 -26.939 1.00 51.03 91 TYR A N 1
ATOM 738 C CA . TYR A 1 91 ? 9.958 -13.804 -26.407 1.00 51.03 91 TYR A CA 1
ATOM 739 C C . TYR A 1 91 ? 8.851 -13.472 -27.411 1.00 51.03 91 TYR A C 1
ATOM 741 O O . TYR A 1 91 ? 8.659 -12.310 -27.769 1.00 51.03 91 TYR A O 1
ATOM 749 N N . ASN A 1 92 ? 8.102 -14.481 -27.864 1.00 56.41 92 ASN A N 1
ATOM 750 C CA . ASN A 1 92 ? 6.994 -14.292 -28.814 1.00 56.41 92 ASN A CA 1
ATOM 751 C C . ASN A 1 92 ? 5.636 -14.027 -28.131 1.00 56.41 92 ASN A C 1
ATOM 753 O O . ASN A 1 92 ? 4.607 -13.970 -28.801 1.00 56.41 92 ASN A O 1
ATOM 757 N N . GLY A 1 93 ? 5.625 -13.871 -26.805 1.00 54.53 93 GLY A N 1
ATOM 758 C CA . GLY A 1 93 ? 4.407 -13.688 -26.017 1.00 54.53 93 GLY A CA 1
ATOM 759 C C . GLY A 1 93 ? 3.856 -14.968 -25.385 1.00 54.53 93 GLY A C 1
ATOM 760 O O . GLY A 1 93 ? 3.042 -14.848 -24.471 1.00 54.53 93 GLY A O 1
ATOM 761 N N . HIS A 1 94 ? 4.296 -16.151 -25.827 1.00 55.16 94 HIS A N 1
ATOM 762 C CA . HIS A 1 94 ? 3.938 -17.452 -25.248 1.00 55.16 94 HIS A CA 1
ATOM 763 C C . HIS A 1 94 ? 5.135 -18.145 -24.580 1.00 55.16 94 HIS A C 1
ATOM 765 O O . HIS A 1 94 ? 4.979 -18.657 -23.477 1.00 55.16 94 HIS A O 1
ATOM 771 N N . GLU A 1 95 ? 6.325 -18.125 -25.195 1.00 55.31 95 GLU A N 1
ATOM 772 C CA . GLU A 1 95 ? 7.529 -18.797 -24.672 1.00 55.31 95 GLU A CA 1
ATOM 773 C C . GLU A 1 95 ? 8.819 -18.024 -25.012 1.00 55.31 95 GLU A C 1
ATOM 775 O O . GLU A 1 95 ? 8.859 -17.242 -25.972 1.00 55.31 95 GLU A O 1
ATOM 780 N N . ILE A 1 96 ? 9.881 -18.239 -24.219 1.00 60.41 96 ILE A N 1
ATOM 781 C CA . ILE A 1 96 ? 11.235 -17.747 -24.522 1.00 60.41 96 ILE A CA 1
ATOM 782 C C . ILE A 1 96 ? 11.848 -18.683 -25.566 1.00 60.41 96 ILE A C 1
ATOM 784 O O . ILE A 1 96 ? 12.100 -19.855 -25.286 1.00 60.41 96 ILE A O 1
ATOM 788 N N . LEU A 1 97 ? 12.058 -18.184 -26.785 1.00 58.81 97 LEU A N 1
ATOM 789 C CA . LEU A 1 97 ? 12.673 -18.964 -27.860 1.00 58.81 97 LEU A CA 1
ATOM 790 C C . LEU A 1 97 ? 14.162 -19.185 -27.534 1.00 58.81 97 LEU A C 1
ATOM 792 O O . LEU A 1 97 ? 14.871 -18.254 -27.163 1.00 58.81 97 LEU A O 1
ATOM 796 N N . LYS A 1 98 ? 14.603 -20.448 -27.617 1.00 55.28 98 LYS A N 1
ATOM 797 C CA . LYS A 1 98 ? 15.926 -20.935 -27.181 1.00 55.28 98 LYS A CA 1
ATOM 798 C C . LYS A 1 98 ? 17.122 -20.187 -27.797 1.00 55.28 98 LYS A C 1
ATOM 800 O O . LYS A 1 98 ? 17.054 -19.711 -28.926 1.00 55.28 98 LYS A O 1
ATOM 805 N N . ASP A 1 99 ? 18.234 -20.261 -27.058 1.00 51.97 99 ASP A N 1
ATOM 806 C CA . ASP A 1 99 ? 19.625 -19.773 -27.224 1.00 51.97 99 ASP A CA 1
ATOM 807 C C . ASP A 1 99 ? 20.312 -19.820 -28.610 1.00 51.97 99 ASP A C 1
ATOM 809 O O . ASP A 1 99 ? 21.485 -19.477 -28.725 1.00 51.97 99 ASP A O 1
ATOM 813 N N . ASN A 1 100 ? 19.639 -20.189 -29.698 1.00 53.06 100 ASN A N 1
ATOM 814 C CA . ASN A 1 100 ? 20.272 -20.374 -31.011 1.00 53.06 100 ASN A CA 1
ATOM 815 C C . ASN A 1 100 ? 20.393 -19.080 -31.839 1.00 53.06 100 ASN A C 1
ATOM 817 O O . ASN A 1 100 ? 20.482 -19.145 -33.067 1.00 53.06 100 ASN A O 1
ATOM 821 N N . HIS A 1 101 ? 20.359 -17.900 -31.217 1.00 59.16 101 HIS A N 1
ATOM 822 C CA . HIS A 1 101 ? 20.510 -16.649 -31.959 1.00 59.16 101 HIS A CA 1
ATOM 823 C C . HIS A 1 101 ? 21.990 -16.273 -32.097 1.00 59.16 101 HIS A C 1
ATOM 825 O O . HIS A 1 101 ? 22.784 -16.435 -31.174 1.00 59.16 101 HIS A O 1
ATOM 831 N N . ALA A 1 102 ? 22.366 -15.776 -33.278 1.00 54.81 102 ALA A N 1
ATOM 832 C CA . ALA A 1 102 ? 23.723 -15.312 -33.531 1.00 54.81 102 ALA A CA 1
ATOM 833 C C . ALA A 1 102 ? 24.079 -14.192 -32.529 1.00 54.81 102 ALA A C 1
ATOM 835 O O . ALA A 1 102 ? 23.295 -13.244 -32.404 1.00 54.81 102 ALA A O 1
ATOM 836 N N . PRO A 1 103 ? 25.229 -14.272 -31.829 1.00 56.91 103 PRO A N 1
ATOM 837 C CA . PRO A 1 103 ? 25.629 -13.262 -30.860 1.00 56.91 103 PRO A CA 1
ATOM 838 C C . PRO A 1 103 ? 25.610 -11.872 -31.489 1.00 56.91 103 PRO A C 1
ATOM 840 O O . PRO A 1 103 ? 26.136 -11.667 -32.589 1.00 56.91 103 PRO A O 1
ATOM 843 N N . ALA A 1 104 ? 25.015 -10.907 -30.787 1.00 58.69 104 ALA A N 1
ATOM 844 C CA . ALA A 1 104 ? 25.072 -9.516 -31.204 1.00 58.69 104 ALA A CA 1
ATOM 845 C C . ALA A 1 104 ? 26.545 -9.111 -31.342 1.00 58.69 104 ALA A C 1
ATOM 847 O O . ALA A 1 104 ? 27.347 -9.318 -30.430 1.00 58.69 104 ALA A O 1
ATOM 848 N N . LYS A 1 105 ? 26.914 -8.562 -32.502 1.00 56.56 105 LYS A N 1
ATOM 849 C CA . LYS A 1 105 ? 28.278 -8.116 -32.785 1.00 56.56 105 LYS A CA 1
ATOM 850 C C . LYS A 1 105 ? 28.556 -6.859 -31.956 1.00 56.56 105 LYS A C 1
ATOM 852 O O . LYS A 1 105 ? 28.352 -5.741 -32.418 1.00 56.56 105 LYS A O 1
ATOM 857 N N . VAL A 1 106 ? 28.951 -7.052 -30.702 1.00 53.47 106 VAL A N 1
ATOM 858 C CA . VAL A 1 106 ? 29.359 -5.974 -29.799 1.00 53.47 106 VAL A CA 1
ATOM 859 C C . VAL A 1 106 ? 30.679 -5.415 -30.327 1.00 53.47 106 VAL A C 1
ATOM 861 O O . VAL A 1 106 ? 31.659 -6.147 -30.473 1.00 53.47 106 VAL A O 1
ATOM 864 N N . HIS A 1 107 ? 30.694 -4.130 -30.684 1.00 60.09 107 HIS A N 1
ATOM 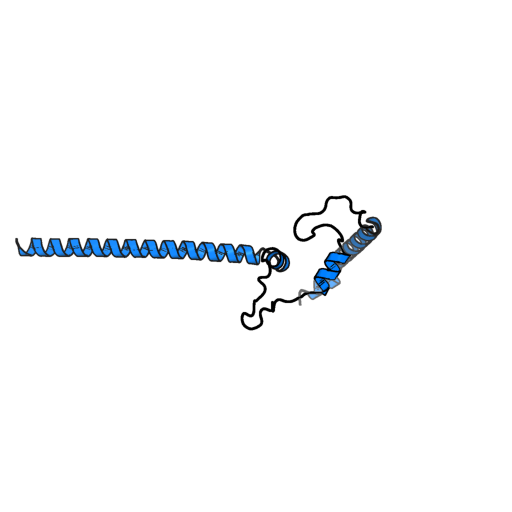865 C CA . HIS A 1 107 ? 31.931 -3.441 -31.047 1.00 60.09 107 HIS A CA 1
ATOM 866 C C . HIS A 1 107 ? 32.893 -3.438 -29.855 1.00 60.09 107 HIS A C 1
ATOM 868 O O . HIS A 1 107 ? 32.452 -3.443 -28.709 1.00 60.09 107 HIS A O 1
ATOM 874 N N . ASN A 1 108 ? 34.191 -3.529 -30.157 1.00 62.88 108 ASN A N 1
ATOM 875 C CA . ASN A 1 108 ? 35.214 -4.050 -29.259 1.00 62.88 108 ASN A CA 1
ATOM 876 C C . ASN A 1 108 ? 35.131 -3.465 -27.823 1.00 62.88 108 ASN A C 1
ATOM 878 O O . ASN A 1 108 ? 34.877 -2.284 -27.578 1.00 62.88 108 ASN A O 1
ATOM 882 N N . VAL A 1 109 ? 35.324 -4.348 -26.844 1.00 64.62 109 VAL A N 1
ATOM 883 C CA . VAL A 1 109 ? 35.362 -3.996 -25.417 1.00 64.62 109 VAL A CA 1
ATOM 884 C C . VAL A 1 109 ? 36.498 -3.002 -25.137 1.00 64.62 109 VAL A C 1
ATOM 886 O O . VAL A 1 109 ? 36.377 -2.158 -24.259 1.00 64.62 109 VAL A O 1
ATOM 889 N N . GLU A 1 110 ? 37.560 -3.057 -25.940 1.00 71.00 110 GLU A N 1
ATOM 890 C CA . GLU A 1 110 ? 38.774 -2.248 -25.847 1.00 71.00 110 GLU A CA 1
ATOM 891 C C . GLU A 1 110 ? 38.517 -0.733 -25.971 1.00 71.00 110 GLU A C 1
ATOM 893 O O . GLU A 1 110 ? 38.971 0.049 -25.141 1.00 71.00 110 GLU A O 1
ATOM 898 N N . ASP A 1 111 ? 37.752 -0.299 -26.968 1.00 71.44 111 ASP A N 1
ATOM 899 C CA . ASP A 1 111 ? 37.451 1.105 -27.250 1.00 71.44 111 ASP A CA 1
ATOM 900 C C . ASP A 1 111 ? 36.500 1.658 -26.190 1.00 71.44 111 ASP A C 1
ATOM 902 O O . ASP A 1 111 ? 36.674 2.780 -25.712 1.00 71.44 111 ASP A O 1
ATOM 906 N N . THR A 1 112 ? 35.549 0.834 -25.737 1.00 78.62 112 THR A N 1
ATOM 907 C CA . THR A 1 112 ? 34.668 1.176 -24.612 1.00 78.62 112 THR A CA 1
ATOM 908 C C . THR A 1 112 ? 35.475 1.362 -23.322 1.00 78.62 112 THR A C 1
ATOM 910 O O . THR A 1 112 ? 35.259 2.326 -22.582 1.00 78.62 112 THR A O 1
ATOM 913 N N . LEU A 1 113 ? 36.449 0.484 -23.070 1.00 81.69 113 LEU A N 1
ATOM 914 C CA . LEU A 1 113 ? 37.303 0.521 -21.882 1.00 81.69 113 LEU A CA 1
ATOM 915 C C . LEU A 1 113 ? 38.258 1.725 -21.921 1.00 81.69 113 LEU A C 1
ATOM 917 O O . LEU A 1 113 ? 38.374 2.446 -20.927 1.00 81.69 113 LEU A O 1
ATOM 921 N N . LYS A 1 114 ? 38.830 2.037 -23.091 1.00 83.25 114 LYS A N 1
ATOM 922 C CA . LYS A 1 114 ? 39.627 3.255 -23.323 1.00 83.25 114 LYS A CA 1
ATOM 923 C C . LYS A 1 114 ? 38.825 4.530 -23.057 1.00 83.25 114 LYS A C 1
ATOM 925 O O . LYS A 1 114 ? 39.315 5.422 -22.363 1.00 83.25 114 LYS A O 1
ATOM 930 N N . ILE A 1 115 ? 37.584 4.623 -23.547 1.00 83.00 115 ILE A N 1
ATOM 931 C CA . ILE A 1 115 ? 36.712 5.791 -23.312 1.00 83.00 115 ILE A CA 1
ATOM 932 C C . ILE A 1 115 ? 36.387 5.950 -21.818 1.00 83.00 115 ILE A C 1
ATOM 934 O O . ILE A 1 115 ? 36.435 7.068 -21.285 1.00 83.00 115 ILE A O 1
ATOM 938 N N . ALA A 1 116 ? 36.096 4.847 -21.124 1.00 85.56 116 ALA A N 1
ATOM 939 C CA . ALA A 1 116 ? 35.825 4.861 -19.688 1.00 85.56 116 ALA A CA 1
ATOM 940 C C . ALA A 1 116 ? 37.048 5.341 -18.888 1.00 85.56 116 ALA A C 1
ATOM 942 O O . ALA A 1 116 ? 36.924 6.174 -17.983 1.00 85.56 116 ALA A O 1
ATOM 943 N N . GLU A 1 117 ? 38.245 4.884 -19.258 1.00 87.75 117 GLU A N 1
ATOM 944 C CA . GLU A 1 117 ? 39.479 5.262 -18.576 1.00 87.75 117 GLU A CA 1
ATOM 945 C C . GLU A 1 117 ? 39.859 6.734 -18.806 1.00 87.75 117 GLU A C 1
ATOM 947 O O . GLU 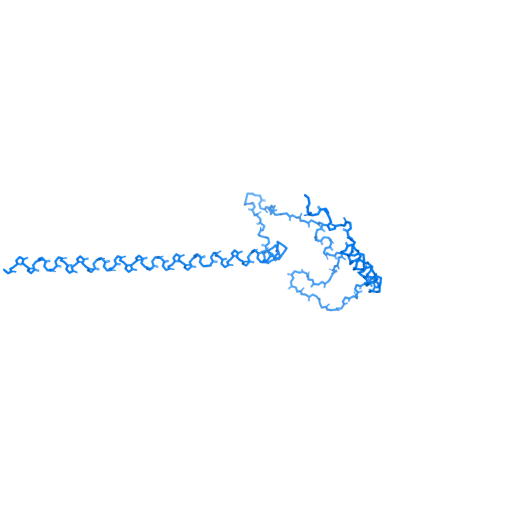A 1 117 ? 40.255 7.422 -17.857 1.00 87.75 117 GLU A O 1
ATOM 952 N N . ILE A 1 118 ? 39.675 7.249 -20.029 1.00 91.44 118 ILE A N 1
ATOM 953 C CA . ILE A 1 118 ? 39.857 8.675 -20.356 1.00 91.44 118 ILE A CA 1
ATOM 954 C C . ILE A 1 118 ? 38.906 9.538 -19.518 1.00 91.44 118 ILE A C 1
ATOM 956 O O . ILE A 1 118 ? 39.321 10.534 -18.919 1.00 91.44 118 ILE A O 1
ATOM 960 N N . THR A 1 119 ? 37.638 9.133 -19.427 1.00 90.81 119 THR A N 1
ATOM 961 C CA . THR A 1 119 ? 36.612 9.858 -18.664 1.00 90.81 119 THR A CA 1
ATOM 962 C C . THR A 1 119 ? 36.948 9.890 -17.171 1.00 90.81 119 THR A C 1
ATOM 964 O O . THR A 1 119 ? 36.902 10.956 -16.552 1.00 90.81 119 THR A O 1
ATOM 967 N N . ARG A 1 120 ? 37.385 8.761 -16.599 1.00 90.50 120 ARG A N 1
ATOM 968 C CA . ARG A 1 120 ? 37.837 8.672 -15.200 1.00 90.50 120 ARG A CA 1
ATOM 969 C C . ARG A 1 120 ? 39.028 9.593 -14.915 1.00 90.50 120 ARG A C 1
ATOM 971 O O . ARG A 1 120 ? 38.993 10.344 -13.942 1.00 90.50 120 ARG A O 1
ATOM 978 N N . LYS A 1 121 ? 40.061 9.580 -15.769 1.00 91.06 121 LYS A N 1
ATOM 979 C CA . LYS A 1 121 ? 41.245 10.454 -15.620 1.00 91.06 121 LYS A CA 1
ATOM 980 C C . LYS A 1 121 ? 40.859 11.936 -15.668 1.00 91.06 121 LYS A C 1
ATOM 982 O O . LYS A 1 121 ? 41.326 12.714 -14.839 1.00 91.06 121 LYS A O 1
ATOM 987 N N . LYS A 1 122 ? 39.950 12.311 -16.574 1.00 89.06 122 LYS A N 1
ATOM 988 C CA . LYS A 1 122 ? 39.438 13.685 -16.704 1.00 89.06 122 LYS A CA 1
ATOM 989 C C . LYS A 1 122 ? 38.655 14.148 -15.472 1.00 89.06 122 LYS A C 1
ATOM 991 O O . LYS A 1 122 ? 38.783 15.305 -15.085 1.00 89.06 122 LYS A O 1
ATOM 996 N N . MET A 1 123 ? 37.853 13.277 -14.858 1.00 86.06 123 MET A N 1
ATOM 997 C CA . MET A 1 123 ? 37.126 13.609 -13.624 1.00 86.06 123 MET A CA 1
ATOM 998 C C . MET A 1 123 ? 38.075 13.809 -12.443 1.00 86.06 123 MET A C 1
ATOM 1000 O O . MET A 1 123 ? 37.951 14.800 -11.731 1.00 86.06 123 MET A O 1
ATOM 1004 N N . ASN A 1 124 ? 39.064 12.928 -12.287 1.00 83.94 124 ASN A N 1
ATOM 1005 C CA . ASN A 1 124 ? 40.038 13.044 -11.204 1.00 83.94 124 ASN A CA 1
ATOM 1006 C C . ASN A 1 124 ? 40.888 14.314 -11.334 1.00 83.94 124 ASN A C 1
ATOM 1008 O O . ASN A 1 124 ? 41.080 15.003 -10.344 1.00 83.94 124 ASN A O 1
ATOM 1012 N N . ALA A 1 125 ? 41.326 14.675 -12.545 1.00 83.06 125 ALA A N 1
ATOM 1013 C CA . ALA A 1 125 ? 42.075 15.914 -12.770 1.00 83.06 125 ALA A CA 1
ATOM 1014 C C . ALA A 1 125 ? 41.279 17.170 -12.371 1.00 83.06 125 ALA A C 1
ATOM 1016 O O . ALA A 1 125 ? 41.840 18.085 -11.784 1.00 83.06 125 ALA A O 1
ATOM 1017 N N . LYS A 1 126 ? 39.963 17.186 -12.627 1.00 79.19 126 LYS A N 1
ATOM 1018 C CA . LYS A 1 126 ? 39.073 18.284 -12.212 1.00 79.19 126 LYS A CA 1
ATOM 1019 C C . LYS A 1 126 ? 38.848 18.355 -10.701 1.00 79.19 126 LYS A C 1
ATOM 1021 O O . LYS A 1 126 ? 38.535 19.423 -10.197 1.00 79.19 126 LYS A O 1
ATOM 1026 N N . MET A 1 127 ? 38.950 17.233 -9.987 1.00 72.06 127 MET A N 1
ATOM 1027 C CA . MET A 1 127 ? 38.821 17.211 -8.524 1.00 72.06 127 MET A CA 1
ATOM 1028 C C . MET A 1 127 ? 40.072 17.739 -7.817 1.00 72.06 127 MET A C 1
ATOM 1030 O O . MET A 1 127 ? 39.963 18.233 -6.699 1.00 72.06 127 MET A O 1
ATOM 1034 N N . THR A 1 128 ? 41.241 17.640 -8.451 1.00 70.69 128 THR A N 1
ATOM 1035 C CA . THR A 1 128 ? 42.515 18.128 -7.901 1.00 70.69 128 THR A CA 1
ATOM 1036 C C . THR A 1 128 ? 42.842 19.567 -8.314 1.00 70.69 128 THR A C 1
ATOM 1038 O O . THR A 1 128 ? 43.838 20.109 -7.846 1.00 70.69 128 THR A O 1
ATOM 1041 N N . ASP A 1 129 ? 42.036 20.177 -9.189 1.00 64.44 129 ASP A N 1
ATOM 1042 C CA . ASP A 1 129 ? 42.209 21.550 -9.669 1.00 64.44 129 ASP A CA 1
ATOM 1043 C C . ASP A 1 129 ? 41.737 22.573 -8.606 1.00 64.44 129 ASP A C 1
ATOM 1045 O O . ASP A 1 129 ? 40.537 22.629 -8.303 1.00 64.44 129 ASP A O 1
ATOM 1049 N N . PRO A 1 130 ? 42.644 23.376 -8.007 1.00 60.94 130 PRO A N 1
ATOM 1050 C CA . PRO A 1 130 ? 42.314 24.304 -6.921 1.00 60.94 130 PRO A CA 1
ATOM 1051 C C . PRO A 1 130 ? 41.326 25.409 -7.320 1.00 60.94 130 PRO A C 1
ATOM 1053 O O . PRO A 1 130 ? 40.610 25.914 -6.454 1.00 60.94 130 PRO A O 1
ATOM 1056 N N . GLU A 1 131 ? 41.249 25.769 -8.608 1.00 60.09 131 GLU A N 1
ATOM 1057 C CA . GLU A 1 131 ? 40.340 26.818 -9.102 1.00 60.09 131 GLU A CA 1
ATOM 1058 C C . GLU A 1 131 ? 38.860 26.396 -9.082 1.00 60.09 131 GLU A C 1
ATOM 1060 O O . GLU A 1 131 ? 37.972 27.248 -9.041 1.00 60.09 131 GLU A O 1
ATOM 1065 N N . TYR A 1 132 ? 38.551 25.092 -9.049 1.00 56.28 132 TYR A N 1
ATOM 1066 C CA . TYR A 1 132 ? 37.159 24.620 -9.001 1.00 56.28 132 TYR A CA 1
ATOM 1067 C C . TYR A 1 132 ? 36.594 24.542 -7.571 1.00 56.28 132 TYR A C 1
ATOM 1069 O O . TYR A 1 132 ? 35.376 24.511 -7.374 1.00 56.28 132 TYR A O 1
ATOM 1077 N N . VAL A 1 133 ? 37.466 24.515 -6.558 1.00 53.22 133 VAL A N 1
ATOM 1078 C CA . VAL A 1 133 ? 37.079 24.422 -5.138 1.00 53.22 133 VAL A CA 1
ATOM 1079 C C . VAL A 1 133 ? 36.704 25.797 -4.569 1.00 53.22 133 VAL A C 1
ATOM 1081 O O . VAL A 1 133 ? 35.827 25.891 -3.709 1.00 53.22 133 VAL A O 1
ATOM 1084 N N . THR A 1 134 ? 37.293 26.877 -5.082 1.00 52.38 134 THR A N 1
ATOM 1085 C CA . THR A 1 134 ? 37.076 28.249 -4.591 1.00 52.38 134 THR A CA 1
ATOM 1086 C C . THR A 1 134 ? 35.720 28.850 -4.979 1.00 52.38 134 THR A C 1
ATOM 1088 O O . THR A 1 134 ? 35.235 29.729 -4.274 1.00 52.38 134 THR A O 1
ATOM 1091 N N . HIS A 1 135 ? 35.026 28.330 -5.999 1.00 54.97 135 HIS A N 1
ATOM 1092 C CA . HIS A 1 135 ? 33.680 28.800 -6.375 1.00 54.97 135 HIS A CA 1
ATOM 1093 C C . HIS A 1 135 ? 32.523 28.230 -5.532 1.00 54.97 135 HIS A C 1
ATOM 1095 O O . HIS A 1 135 ? 31.369 28.574 -5.779 1.00 54.97 135 HIS A O 1
ATOM 1101 N N . LYS A 1 136 ? 32.793 27.372 -4.537 1.00 51.19 136 LYS A N 1
ATOM 1102 C CA . LYS A 1 136 ? 31.762 26.857 -3.610 1.00 51.19 136 LYS A CA 1
ATOM 1103 C C . LYS A 1 136 ? 31.743 27.532 -2.232 1.00 51.19 136 LYS A C 1
ATOM 1105 O O . LYS A 1 136 ? 30.934 27.136 -1.398 1.00 51.19 136 LYS A O 1
ATOM 1110 N N . LEU A 1 137 ? 32.622 28.507 -1.981 1.00 50.50 137 LEU A N 1
ATOM 1111 C CA . LEU A 1 137 ? 32.803 29.139 -0.663 1.00 50.50 137 LEU A CA 1
ATOM 1112 C C . LEU A 1 137 ? 32.640 30.675 -0.660 1.00 50.50 137 LEU A C 1
ATOM 1114 O O . LEU A 1 137 ? 33.022 31.316 0.317 1.00 50.50 137 LEU A O 1
ATOM 1118 N N . SER A 1 138 ? 32.056 31.273 -1.703 1.00 40.38 138 SER A N 1
ATOM 1119 C CA . SER A 1 138 ? 31.533 32.654 -1.665 1.00 40.38 138 SER A CA 1
ATOM 1120 C C . SER A 1 138 ? 30.033 32.676 -1.880 1.00 40.38 138 SER A C 1
ATOM 1122 O O . SER A 1 138 ? 29.558 31.862 -2.702 1.00 40.38 138 SER A O 1
#

Radius of gyration: 33.47 Å; chains: 1; bounding box: 76×54×85 Å

Foldseek 3Di:
DVVVVVVVVVVVVVVVVVVVVVVVVVVVVVVVVVVVVVVVVVVVVVVVDDPVRCPVVPPPPQPADPVPRDRPDDPPVVVVVVVCVVDVAQDPPPHGGDDPDDDDPDDDPVVVVVVVVVVVVVVVVCVPDPVNVVVVPD

Organism: Tanacetum cinerariifolium (NCBI:txid118510)